Protein AF-A0A9E0PV18-F1 (afdb_monomer_lite)

Foldseek 3Di:
DDDDDDDDPDDDDDPDDDDAFKDKDWAFDDDPPDTHPDIDDIDIDGQADALDPDQPLPDQFFQQRNVPFGKDKAWAQPPPQRLTKMFIWHGDPDDTDPDGPDMDTRDDHNQSKRPDKGWPRCPPNNRGIWMFIHRPRVVPDDPDDDRDTRD

Radius of gyration: 21.72 Å; chains: 1; boun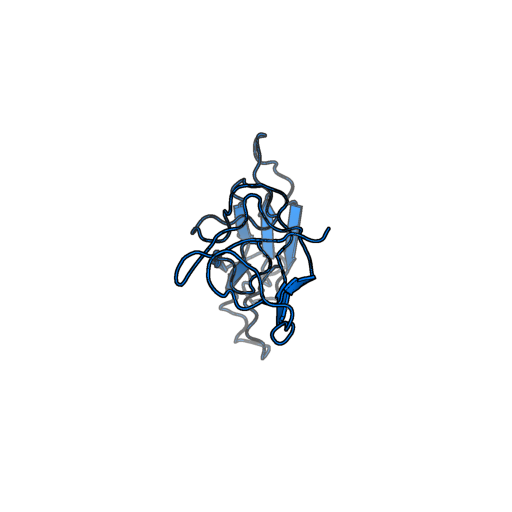ding box: 54×24×58 Å

pLDDT: mean 79.28, std 14.27, range [35.5, 95.31]

Structure (mmCIF, N/CA/C/O backbone):
data_AF-A0A9E0PV18-F1
#
_entry.id   AF-A0A9E0PV18-F1
#
loop_
_atom_site.group_PDB
_atom_site.id
_atom_site.type_symbol
_atom_site.label_atom_id
_atom_site.label_alt_id
_atom_site.label_comp_id
_atom_site.label_asym_id
_atom_site.label_entity_id
_atom_site.label_seq_id
_atom_site.pdbx_PDB_ins_code
_atom_site.Cartn_x
_atom_site.Cartn_y
_atom_site.Cartn_z
_atom_site.occupancy
_atom_site.B_iso_or_equiv
_atom_site.auth_seq_id
_atom_site.auth_comp_id
_atom_site.auth_asym_id
_atom_site.auth_atom_id
_atom_site.pdbx_PDB_model_num
ATOM 1 N N . MET A 1 1 ? -13.563 11.140 21.267 1.00 56.06 1 MET A N 1
ATOM 2 C CA . MET A 1 1 ? -14.886 10.522 21.509 1.00 56.06 1 MET A CA 1
ATOM 3 C C . MET A 1 1 ? -14.669 9.308 22.400 1.00 56.06 1 MET A C 1
ATOM 5 O O . MET A 1 1 ? -13.756 8.549 22.112 1.00 56.06 1 MET A O 1
ATOM 9 N N . ILE A 1 2 ? -15.413 9.160 23.500 1.00 62.62 2 ILE A N 1
ATOM 10 C CA . ILE A 1 2 ? -15.356 7.959 24.352 1.00 62.62 2 ILE A CA 1
ATOM 11 C C . ILE A 1 2 ? -16.508 7.058 23.912 1.00 62.62 2 ILE A C 1
ATOM 13 O O . ILE A 1 2 ? -17.658 7.486 23.966 1.00 62.62 2 ILE A O 1
ATOM 17 N N . ALA A 1 3 ? -16.196 5.849 23.453 1.00 71.50 3 ALA A N 1
ATOM 18 C CA . ALA A 1 3 ? -17.190 4.834 23.131 1.00 71.50 3 ALA A CA 1
ATOM 19 C C . ALA A 1 3 ? -17.182 3.766 24.230 1.00 71.50 3 ALA A C 1
ATOM 21 O O . ALA A 1 3 ? -16.120 3.274 24.609 1.00 71.50 3 ALA A O 1
ATOM 22 N N . THR A 1 4 ? -18.363 3.417 24.737 1.00 80.69 4 THR A N 1
ATOM 23 C CA . THR A 1 4 ? -18.547 2.294 25.662 1.00 80.69 4 THR A CA 1
ATOM 24 C C . THR A 1 4 ? -19.251 1.179 24.907 1.00 80.69 4 THR A C 1
ATOM 26 O O . THR A 1 4 ? -20.264 1.422 24.255 1.00 80.69 4 THR A O 1
ATOM 29 N N . LEU A 1 5 ? -18.711 -0.032 24.995 1.00 82.88 5 LEU A N 1
ATOM 30 C CA . LEU A 1 5 ? -19.263 -1.222 24.363 1.00 82.88 5 LEU A CA 1
ATOM 31 C C . LEU A 1 5 ? -19.414 -2.312 25.418 1.00 82.88 5 LEU A C 1
ATOM 33 O O . LEU A 1 5 ? -18.470 -2.597 26.154 1.00 82.88 5 LEU A O 1
ATOM 37 N N . ASP A 1 6 ? -20.586 -2.934 25.459 1.00 83.44 6 ASP A N 1
ATOM 38 C CA . ASP A 1 6 ? -20.807 -4.130 26.259 1.00 83.44 6 ASP A CA 1
ATOM 39 C C . ASP A 1 6 ? -20.470 -5.382 25.445 1.00 83.44 6 ASP A C 1
ATOM 41 O O . ASP A 1 6 ? -20.838 -5.514 24.275 1.00 83.44 6 ASP A O 1
ATOM 45 N N . ALA A 1 7 ? -19.760 -6.314 26.074 1.00 77.00 7 ALA A N 1
ATOM 46 C CA . ALA A 1 7 ? -19.480 -7.629 25.519 1.00 77.00 7 ALA A CA 1
ATOM 47 C C . ALA A 1 7 ? -20.276 -8.685 26.290 1.00 77.00 7 ALA A C 1
ATOM 49 O O . ALA A 1 7 ? -20.220 -8.728 27.520 1.00 77.00 7 ALA A O 1
ATOM 50 N N . ILE A 1 8 ? -20.998 -9.547 25.573 1.00 72.44 8 ILE A N 1
ATOM 51 C CA . ILE A 1 8 ? -21.604 -10.757 26.134 1.00 72.44 8 ILE A CA 1
ATOM 52 C C . ILE A 1 8 ? -20.835 -11.940 25.538 1.00 72.44 8 ILE A C 1
ATOM 54 O O . ILE A 1 8 ? -20.908 -12.183 24.338 1.00 72.44 8 ILE A O 1
ATOM 58 N N . GLY A 1 9 ? -20.073 -12.655 26.368 1.00 74.56 9 GLY A N 1
ATOM 59 C CA . GLY A 1 9 ? -19.193 -13.744 25.925 1.00 74.56 9 GLY A CA 1
ATOM 60 C C . GLY A 1 9 ? -17.745 -13.298 25.698 1.00 74.56 9 GLY A C 1
ATOM 61 O O . GLY A 1 9 ? -17.290 -12.325 26.292 1.00 74.56 9 GLY A O 1
ATOM 62 N N . ALA A 1 10 ? -17.002 -14.045 24.878 1.00 78.19 10 ALA A N 1
ATOM 63 C CA . ALA A 1 10 ? -15.562 -13.835 24.699 1.00 78.19 10 ALA A CA 1
ATOM 64 C C . ALA A 1 10 ? -15.213 -12.652 23.771 1.00 78.19 10 ALA A C 1
ATOM 66 O O . ALA A 1 10 ? -14.103 -12.129 23.846 1.00 78.19 10 ALA A O 1
ATOM 67 N N . ASN A 1 11 ? -16.141 -12.229 22.901 1.00 77.69 11 ASN A N 1
ATOM 68 C CA . ASN A 1 11 ? -15.865 -11.298 21.804 1.00 77.69 11 ASN A CA 1
ATOM 69 C C . ASN A 1 11 ? -17.022 -10.289 21.644 1.00 77.69 11 ASN A C 1
ATOM 71 O O . ASN A 1 11 ? -18.176 -10.620 21.908 1.00 77.69 11 ASN A O 1
ATOM 75 N N . THR A 1 12 ? -16.735 -9.082 21.149 1.00 82.88 12 THR A N 1
ATOM 76 C CA . THR A 1 12 ? -17.740 -8.077 20.743 1.00 82.88 12 THR A CA 1
ATOM 77 C C . THR A 1 12 ? -17.188 -7.197 19.614 1.00 82.88 12 THR A C 1
ATOM 79 O O . THR A 1 12 ? -15.975 -7.170 19.401 1.00 82.88 12 THR A O 1
ATOM 82 N N . ARG A 1 13 ? -18.055 -6.482 18.886 1.00 81.38 13 ARG A N 1
ATOM 83 C CA . ARG A 1 13 ? -17.673 -5.550 17.811 1.00 81.38 13 ARG A CA 1
ATOM 84 C C . ARG A 1 13 ? -18.309 -4.172 18.053 1.00 81.38 13 ARG A C 1
ATOM 86 O O . ARG A 1 13 ? -19.500 -4.121 18.359 1.00 81.38 13 ARG A O 1
ATOM 93 N N . PRO A 1 14 ? -17.563 -3.064 17.893 1.00 78.62 14 PRO A N 1
ATOM 94 C CA . PRO A 1 14 ? -18.132 -1.717 17.899 1.00 78.62 14 PRO A CA 1
ATOM 95 C C . PRO A 1 14 ? -19.240 -1.532 16.847 1.00 78.62 14 PRO A C 1
ATOM 97 O O . PRO A 1 14 ? -19.185 -2.118 15.768 1.00 78.62 14 PRO A O 1
ATOM 100 N N . ALA A 1 15 ? -20.236 -0.695 17.154 1.00 77.62 15 ALA A N 1
ATOM 101 C CA . ALA A 1 15 ? -21.364 -0.415 16.254 1.00 77.62 15 ALA A CA 1
ATOM 102 C C . ALA A 1 15 ? -20.972 0.387 14.997 1.00 77.62 15 ALA A C 1
ATOM 104 O O . ALA A 1 15 ? -21.706 0.393 14.012 1.00 77.62 15 ALA A O 1
ATOM 105 N N . SER A 1 16 ? -19.824 1.057 15.037 1.00 77.88 16 SER A N 1
ATOM 106 C CA . SER A 1 16 ? -19.209 1.764 13.918 1.00 77.88 16 SER A CA 1
ATOM 107 C C . SER A 1 16 ? -17.713 1.495 13.924 1.00 77.88 16 SER A C 1
ATOM 109 O O . SER A 1 16 ? -17.153 1.151 14.969 1.00 77.88 16 SER A O 1
ATOM 111 N N . ASP A 1 17 ? -17.059 1.707 12.788 1.00 76.19 17 ASP A N 1
ATOM 112 C CA . ASP A 1 17 ? -15.605 1.628 12.723 1.00 76.19 17 ASP A CA 1
ATOM 113 C C . ASP A 1 17 ? -14.962 2.628 13.689 1.00 76.19 17 ASP A C 1
ATOM 115 O O . ASP A 1 17 ? -15.538 3.660 14.062 1.00 76.19 17 ASP A O 1
ATOM 119 N N . LEU A 1 18 ? -13.773 2.268 14.156 1.00 77.94 18 LEU A N 1
ATOM 120 C CA . LEU A 1 18 ? -13.017 3.103 15.071 1.00 77.94 18 LEU A CA 1
ATOM 121 C C . LEU A 1 18 ? -12.390 4.276 14.313 1.00 77.94 18 LEU A C 1
ATOM 123 O O . LEU A 1 18 ? -12.037 4.128 13.142 1.00 77.94 18 LEU A O 1
ATOM 127 N N . PRO A 1 19 ? -12.227 5.438 14.967 1.00 77.50 19 PRO A N 1
ATOM 128 C CA . PRO A 1 19 ? -11.500 6.541 14.365 1.00 77.50 19 PRO A CA 1
ATOM 129 C C . PRO A 1 19 ? -10.051 6.129 14.106 1.00 77.50 19 PRO A C 1
ATOM 131 O O . PRO A 1 19 ? -9.454 5.387 14.888 1.00 77.50 19 PRO A O 1
ATOM 134 N N . THR A 1 20 ? -9.493 6.656 13.025 1.00 77.06 20 THR A N 1
ATOM 135 C CA . THR A 1 20 ? -8.100 6.453 12.640 1.00 77.06 20 THR A CA 1
ATOM 136 C C . THR A 1 20 ? -7.155 7.104 13.653 1.00 77.06 20 THR A C 1
ATOM 138 O O . THR A 1 20 ? -7.477 8.121 14.276 1.00 77.06 20 THR A O 1
ATOM 141 N N . GLY A 1 21 ? -5.984 6.501 13.844 1.00 77.81 21 GLY A N 1
ATOM 142 C CA . GLY A 1 21 ? -4.978 6.915 14.820 1.00 77.81 21 GLY A CA 1
ATOM 143 C C . GLY A 1 21 ? -4.923 6.039 16.074 1.00 77.81 21 GLY A C 1
ATOM 144 O O . GLY A 1 21 ? -5.418 4.914 16.117 1.00 77.81 21 GLY A O 1
ATOM 145 N N . THR A 1 22 ? -4.251 6.547 17.106 1.00 86.38 22 THR A N 1
ATOM 146 C CA . THR A 1 22 ? -4.045 5.815 18.358 1.00 86.38 22 THR A CA 1
ATOM 147 C C . THR A 1 22 ? -5.309 5.824 19.203 1.00 86.38 22 THR A C 1
ATOM 149 O O . THR A 1 22 ? -5.762 6.878 19.656 1.00 86.38 22 THR A O 1
ATOM 152 N N . VAL A 1 23 ? -5.833 4.636 19.485 1.00 88.56 23 VAL A N 1
ATOM 153 C CA . VAL A 1 23 ? -6.954 4.447 20.401 1.00 88.56 23 VAL A CA 1
ATOM 154 C C . VAL A 1 23 ? -6.492 3.720 21.659 1.00 88.56 23 VAL A C 1
ATOM 156 O O . VAL A 1 23 ? -5.606 2.862 21.638 1.00 88.56 23 VAL A O 1
ATOM 159 N N . PHE A 1 24 ? -7.112 4.080 22.779 1.00 90.94 24 PHE A N 1
ATOM 160 C CA . PHE A 1 24 ? -6.865 3.474 24.080 1.00 90.94 24 PHE A CA 1
ATOM 161 C C . PHE A 1 24 ? -8.144 2.820 24.577 1.00 90.94 24 PHE A C 1
ATOM 163 O O . PHE A 1 24 ? -9.224 3.403 24.465 1.00 90.94 24 PHE A O 1
ATOM 170 N N . TRP A 1 25 ? -8.028 1.634 25.164 1.00 90.38 25 TRP A N 1
ATOM 171 C CA . TRP A 1 25 ? -9.170 0.920 25.720 1.00 90.38 25 TRP A CA 1
ATOM 172 C C . TRP A 1 25 ? -8.829 0.274 27.060 1.00 90.38 25 TRP A C 1
ATOM 174 O O . TRP A 1 25 ? -7.681 -0.052 27.354 1.00 90.38 25 TRP A O 1
ATOM 184 N N . ARG A 1 26 ? -9.856 0.113 27.891 1.00 92.00 26 ARG A N 1
ATOM 185 C CA . ARG A 1 26 ? -9.812 -0.611 29.164 1.00 92.00 26 ARG A CA 1
ATOM 186 C C . ARG A 1 26 ? -11.157 -1.295 29.374 1.00 92.00 26 ARG A C 1
ATOM 188 O O . ARG A 1 26 ? -12.176 -0.799 28.897 1.00 92.00 26 ARG A O 1
ATOM 195 N N . ALA A 1 27 ? -11.163 -2.399 30.101 1.00 90.69 27 ALA A N 1
ATOM 196 C CA . ALA A 1 27 ? -12.361 -3.153 30.433 1.00 90.69 27 ALA A CA 1
ATOM 197 C C . ALA A 1 27 ? -12.811 -2.869 31.871 1.00 90.69 27 ALA A C 1
ATOM 199 O O . ALA A 1 27 ? -11.993 -2.618 32.755 1.00 90.69 27 ALA A O 1
ATOM 200 N N . PHE A 1 28 ? -14.116 -2.967 32.108 1.00 91.25 28 PHE A N 1
ATOM 201 C CA . PHE A 1 28 ? -14.703 -3.027 33.443 1.00 91.25 28 PHE A CA 1
ATOM 202 C C . PHE A 1 28 ? -15.355 -4.396 33.611 1.00 91.25 28 PHE A C 1
ATOM 204 O O . PHE A 1 28 ? -16.083 -4.846 32.725 1.00 91.25 28 PHE A O 1
ATOM 211 N N . GLY A 1 29 ? -15.099 -5.066 34.737 1.00 89.00 29 GLY A N 1
ATOM 212 C CA . GLY A 1 29 ? -15.814 -6.303 35.061 1.00 89.00 29 GLY A CA 1
ATOM 213 C C . GLY A 1 29 ? -17.316 -6.039 35.186 1.00 89.00 29 GLY A C 1
ATOM 214 O O . GLY A 1 29 ? -17.715 -4.937 35.548 1.00 89.00 29 GLY A O 1
ATOM 215 N N . ARG A 1 30 ? -18.163 -7.030 34.911 1.00 86.31 30 ARG A N 1
ATOM 216 C CA . ARG A 1 30 ? -19.616 -6.951 35.136 1.00 86.31 30 ARG A CA 1
ATOM 217 C C . ARG A 1 30 ? -20.033 -8.001 36.161 1.00 86.31 30 ARG A C 1
ATOM 219 O O . ARG A 1 30 ? -19.549 -9.128 36.122 1.00 86.31 30 ARG A O 1
ATOM 226 N N . ALA A 1 31 ? -20.942 -7.630 37.058 1.00 82.75 31 ALA A N 1
ATOM 227 C CA . ALA A 1 31 ? -21.598 -8.548 37.986 1.00 82.75 31 ALA A CA 1
ATOM 228 C C . ALA A 1 31 ? -23.112 -8.426 37.781 1.00 82.75 31 ALA A C 1
ATOM 230 O O . ALA A 1 31 ? -23.726 -7.422 38.150 1.00 82.75 31 ALA A O 1
ATOM 231 N N . GLY A 1 32 ? -23.711 -9.418 37.119 1.00 82.62 32 GLY A N 1
ATOM 232 C CA . GLY A 1 32 ? -25.081 -9.298 36.617 1.00 82.62 32 GLY A CA 1
ATOM 233 C C . GLY A 1 32 ? -25.217 -8.147 35.608 1.00 82.62 32 GLY A C 1
ATOM 234 O O . GLY A 1 32 ? -24.385 -7.992 34.715 1.00 82.62 32 GLY A O 1
ATOM 235 N N . GLY A 1 33 ? -26.265 -7.330 35.751 1.00 80.69 33 GLY A N 1
ATOM 236 C CA . GLY A 1 33 ? -26.544 -6.195 34.858 1.00 80.69 33 GLY A CA 1
ATOM 237 C C . GLY A 1 33 ? -25.679 -4.948 35.087 1.00 80.69 33 GLY A C 1
ATOM 238 O O . GLY A 1 33 ? -25.696 -4.042 34.252 1.00 80.69 33 GLY A O 1
ATOM 239 N N . SER A 1 34 ? -24.905 -4.896 36.173 1.00 84.94 34 SER A N 1
ATOM 240 C CA . SER A 1 34 ? -24.151 -3.703 36.576 1.00 84.94 34 SER A CA 1
ATOM 241 C C . SER A 1 34 ? -22.685 -3.775 36.145 1.00 84.94 34 SER A C 1
ATOM 243 O O . SER A 1 34 ? -22.007 -4.783 36.368 1.00 84.94 34 SER A O 1
ATOM 245 N N . ALA A 1 35 ? -22.182 -2.684 35.560 1.00 85.31 35 ALA A N 1
ATOM 246 C CA . ALA A 1 35 ? -20.755 -2.495 35.318 1.00 85.31 35 ALA A CA 1
ATOM 247 C C . ALA A 1 35 ? -20.026 -2.216 36.642 1.00 85.31 35 ALA A C 1
ATOM 249 O O . ALA A 1 35 ? -20.478 -1.420 37.465 1.00 85.31 35 ALA A O 1
ATOM 250 N N . GLY A 1 36 ? -18.904 -2.892 36.849 1.00 87.94 36 GLY A N 1
ATOM 251 C CA . GLY A 1 36 ? -17.996 -2.669 37.964 1.00 87.94 36 GLY A CA 1
ATOM 252 C C . GLY A 1 36 ? -17.270 -1.334 37.832 1.00 87.94 36 GLY A C 1
ATOM 253 O O . GLY A 1 36 ? -17.152 -0.771 36.748 1.00 87.94 36 GLY A O 1
ATOM 254 N N . THR A 1 37 ? -16.769 -0.819 38.952 1.00 90.19 37 THR A N 1
ATOM 255 C CA . THR A 1 37 ? -16.112 0.498 39.015 1.00 90.19 37 THR A CA 1
ATOM 256 C C . THR A 1 37 ? -14.597 0.431 38.833 1.00 90.19 37 THR A C 1
ATOM 258 O O . THR A 1 37 ? -13.961 1.451 38.573 1.00 90.19 37 THR A O 1
ATOM 261 N N . VAL A 1 38 ? -14.009 -0.762 38.953 1.00 92.31 38 VAL A N 1
ATOM 262 C CA . VAL A 1 38 ? -12.569 -0.982 38.797 1.00 92.31 38 VAL A CA 1
ATOM 263 C C . VAL A 1 38 ? -12.268 -1.313 37.340 1.00 92.31 38 VAL A C 1
ATOM 265 O O . VAL A 1 38 ? -12.780 -2.296 36.801 1.00 92.31 38 VAL A O 1
ATOM 268 N N . ALA A 1 39 ? -11.442 -0.480 36.711 1.00 92.19 39 ALA A N 1
ATOM 269 C CA . ALA A 1 39 ? -10.969 -0.712 35.356 1.00 92.19 39 ALA A CA 1
ATOM 270 C C . ALA A 1 39 ? -9.762 -1.660 35.338 1.00 92.19 39 ALA A C 1
ATOM 272 O O . ALA A 1 39 ? -8.958 -1.682 36.270 1.00 92.19 39 ALA A O 1
ATOM 273 N N . SER A 1 40 ? -9.602 -2.389 34.238 1.00 93.44 40 SER A N 1
ATOM 274 C CA . SER A 1 40 ? -8.354 -3.059 33.886 1.00 93.44 40 SER A CA 1
ATOM 275 C C . SER A 1 40 ? -7.222 -2.057 33.614 1.00 93.44 40 SER A C 1
ATOM 277 O O . SER A 1 40 ? -7.421 -0.838 33.617 1.00 93.44 40 SER A O 1
ATOM 279 N N . ALA A 1 41 ? -6.039 -2.580 33.276 1.00 95.31 41 ALA A N 1
ATOM 280 C CA . ALA A 1 41 ? -5.015 -1.789 32.602 1.00 95.31 41 ALA A CA 1
ATOM 281 C C . ALA A 1 41 ? -5.571 -1.144 31.318 1.00 95.31 41 ALA A C 1
ATOM 283 O O . ALA A 1 41 ? -6.513 -1.658 30.708 1.00 95.31 41 ALA A O 1
ATOM 284 N N . THR A 1 42 ? -4.979 -0.017 30.928 1.00 94.06 42 THR A N 1
ATOM 285 C CA . THR A 1 42 ? -5.240 0.614 29.634 1.00 94.06 42 THR A CA 1
ATOM 286 C C . THR A 1 42 ? -4.301 0.012 28.599 1.00 94.06 42 THR A C 1
ATOM 288 O O . THR A 1 42 ? -3.086 0.016 28.794 1.00 94.06 42 THR A O 1
ATOM 291 N N . TRP A 1 43 ? -4.857 -0.455 27.489 1.00 92.81 43 TRP A N 1
ATOM 292 C CA . TRP A 1 43 ? -4.105 -0.919 26.329 1.00 92.81 43 TRP A CA 1
ATOM 293 C C . TRP A 1 43 ? -4.249 0.057 25.169 1.00 92.81 43 TRP A C 1
ATOM 295 O O . TRP A 1 43 ? -5.248 0.769 25.055 1.00 92.81 43 TRP A O 1
ATOM 305 N N . GLN A 1 44 ? -3.238 0.072 24.309 1.00 91.75 44 GLN A N 1
ATOM 306 C CA . GLN A 1 44 ? -3.161 0.905 23.117 1.00 91.75 44 GLN A CA 1
ATOM 307 C C . GLN A 1 44 ? -3.193 0.021 21.872 1.00 91.75 44 GLN A C 1
ATOM 309 O O . GLN A 1 44 ? -2.548 -1.026 21.851 1.00 91.75 44 GLN A O 1
ATOM 314 N N . PHE A 1 45 ? -3.870 0.478 20.821 1.00 86.56 45 PHE A N 1
ATOM 315 C CA . PHE A 1 45 ? -3.588 0.027 19.460 1.00 86.56 45 PHE A CA 1
ATOM 316 C C . PHE A 1 45 ? -3.775 1.166 18.461 1.00 86.56 45 PHE A C 1
ATOM 318 O O . PHE A 1 45 ? -4.422 2.175 18.754 1.00 86.56 45 PHE A O 1
ATOM 325 N N . THR A 1 46 ? -3.170 1.007 17.291 1.00 79.19 46 THR A N 1
ATOM 326 C CA . THR A 1 46 ? -3.270 1.966 16.194 1.00 79.19 46 THR A CA 1
ATOM 327 C C . THR A 1 46 ? -4.314 1.473 15.206 1.00 79.19 46 THR A C 1
ATOM 329 O O . THR A 1 46 ? -4.271 0.321 14.784 1.00 79.19 46 THR A O 1
ATOM 332 N N . VAL A 1 47 ? -5.258 2.343 14.857 1.00 76.88 47 VAL A N 1
ATOM 333 C CA . VAL A 1 47 ? -6.194 2.133 13.753 1.00 76.88 47 VAL A CA 1
ATOM 334 C C . VAL A 1 47 ? -5.613 2.835 12.532 1.00 76.88 47 VAL A C 1
ATOM 336 O O . VAL A 1 47 ? -5.473 4.060 12.533 1.00 76.88 47 VAL A O 1
ATOM 339 N N . GLY A 1 48 ? -5.249 2.057 11.517 1.00 68.75 48 GLY A N 1
ATOM 340 C CA . GLY A 1 48 ? -4.711 2.555 10.254 1.00 68.75 48 GLY A CA 1
ATOM 341 C C . GLY A 1 48 ? -5.631 3.562 9.565 1.00 68.75 48 GLY A C 1
ATOM 342 O O . GLY A 1 48 ? -6.854 3.434 9.647 1.00 68.75 48 GLY A O 1
ATOM 343 N N . ALA A 1 49 ? -5.058 4.585 8.925 1.00 66.62 49 ALA A N 1
ATOM 344 C CA . ALA A 1 49 ? -5.830 5.576 8.187 1.00 66.62 49 ALA A CA 1
ATOM 345 C C . ALA A 1 49 ? -6.391 4.949 6.907 1.00 66.62 49 ALA A C 1
ATOM 347 O O . ALA A 1 49 ? -5.626 4.482 6.083 1.00 66.62 49 ALA A O 1
ATOM 348 N N . ARG A 1 50 ? -7.716 4.944 6.730 1.00 65.62 50 ARG A N 1
ATOM 349 C CA . ARG A 1 50 ? -8.363 4.457 5.503 1.00 65.62 50 ARG A CA 1
ATOM 350 C C . ARG A 1 50 ? -9.090 5.604 4.835 1.00 65.62 50 ARG A C 1
ATOM 352 O O . ARG A 1 50 ? -9.813 6.335 5.517 1.00 65.62 50 ARG A O 1
ATOM 359 N N . SER A 1 51 ? -8.907 5.771 3.530 1.00 63.22 51 SER A N 1
ATOM 360 C CA . SER A 1 51 ? -9.660 6.767 2.765 1.00 63.22 51 SER A CA 1
ATOM 361 C C . SER A 1 51 ? -10.970 6.198 2.190 1.00 63.22 51 SER A C 1
ATOM 363 O O . SER A 1 51 ? -11.817 6.966 1.728 1.00 63.22 51 SER A O 1
ATOM 365 N N . ALA A 1 52 ? -11.212 4.889 2.367 1.00 60.88 52 ALA A N 1
ATOM 366 C CA . ALA A 1 52 ? -12.447 4.196 2.015 1.00 60.88 52 ALA A CA 1
ATOM 367 C C . ALA A 1 52 ? -12.994 3.240 3.103 1.00 60.88 52 ALA A C 1
ATOM 369 O O . ALA A 1 52 ? -12.250 2.739 3.947 1.00 60.88 52 ALA A O 1
ATOM 370 N N . PRO A 1 53 ? -14.316 2.959 3.084 1.00 55.84 53 PRO A N 1
ATOM 371 C CA . PRO A 1 53 ? -14.989 2.097 4.063 1.00 55.84 53 PRO A CA 1
ATOM 372 C C . PRO A 1 53 ? -14.857 0.587 3.794 1.00 55.84 53 PRO A C 1
ATOM 374 O O . PRO A 1 53 ? -15.334 -0.213 4.598 1.00 55.84 53 PRO A O 1
ATOM 377 N N . VAL A 1 54 ? -14.256 0.176 2.671 1.00 58.03 54 VAL A N 1
ATOM 378 C CA . VAL A 1 54 ? -14.012 -1.240 2.353 1.00 58.03 54 VAL A CA 1
ATOM 379 C C . VAL A 1 54 ? -12.530 -1.534 2.500 1.00 58.03 54 VAL A C 1
ATOM 381 O O . VAL A 1 54 ? -11.694 -0.817 1.965 1.00 58.03 54 VAL A O 1
ATOM 384 N N . ASP A 1 55 ? -12.231 -2.604 3.229 1.00 58.12 55 ASP A N 1
ATOM 385 C CA . ASP A 1 55 ? -10.875 -3.065 3.481 1.00 58.12 55 ASP A CA 1
ATOM 386 C C . ASP A 1 55 ? -10.355 -3.882 2.293 1.00 58.12 55 ASP A C 1
ATOM 388 O O . ASP A 1 55 ? -10.607 -5.083 2.173 1.00 58.12 55 ASP A O 1
ATOM 392 N N . THR A 1 56 ? -9.682 -3.212 1.369 1.00 58.53 56 THR A N 1
ATOM 393 C CA . THR A 1 56 ? -8.984 -3.821 0.225 1.00 58.53 56 THR A CA 1
ATOM 394 C C . THR A 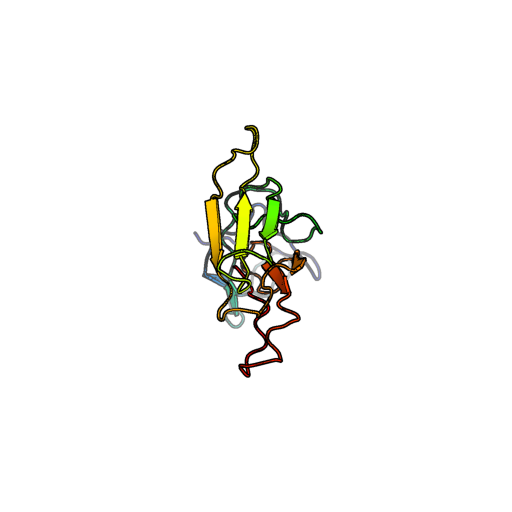1 56 ? -7.633 -4.419 0.637 1.00 58.53 56 THR A C 1
ATOM 396 O O . THR A 1 56 ? -7.109 -5.282 -0.069 1.00 58.53 56 THR A O 1
ATOM 399 N N . SER A 1 57 ? -7.125 -4.051 1.821 1.00 58.41 57 SER A N 1
ATOM 400 C CA . SER A 1 57 ? -5.782 -4.371 2.323 1.00 58.41 57 SER A CA 1
ATOM 401 C C . SER A 1 57 ? -5.555 -5.865 2.636 1.00 58.41 57 SER A C 1
ATOM 403 O O . SER A 1 57 ? -4.420 -6.344 2.665 1.00 58.41 57 SER A O 1
ATOM 405 N N . TRP A 1 58 ? -6.641 -6.638 2.778 1.00 53.47 58 TRP A N 1
ATOM 406 C CA . TRP A 1 58 ? -6.620 -8.093 3.016 1.00 53.47 58 TRP A CA 1
ATOM 407 C C . TRP A 1 58 ? -6.731 -8.932 1.735 1.00 53.47 58 TRP A C 1
ATOM 409 O O . TRP A 1 58 ? -6.739 -10.165 1.796 1.00 53.47 58 TRP A O 1
ATOM 419 N N . GLY A 1 59 ? -6.868 -8.288 0.574 1.00 56.12 59 GLY A N 1
ATOM 420 C CA . GLY A 1 59 ? -6.975 -8.942 -0.725 1.00 56.12 59 GLY A CA 1
ATOM 421 C C . GLY A 1 59 ? -5.653 -8.960 -1.492 1.00 56.12 59 GLY A C 1
ATOM 422 O O . GLY A 1 59 ? -4.740 -8.190 -1.230 1.00 56.12 59 GLY A O 1
ATOM 423 N N . THR A 1 60 ? -5.564 -9.798 -2.526 1.00 59.44 60 THR A N 1
ATOM 424 C CA . THR A 1 60 ? -4.454 -9.787 -3.504 1.00 59.44 60 THR A CA 1
ATOM 425 C C . THR A 1 60 ? -4.451 -8.550 -4.411 1.00 59.44 60 THR A C 1
ATOM 427 O O . THR A 1 60 ? -3.676 -8.481 -5.365 1.00 59.44 60 THR A O 1
ATOM 430 N N . THR A 1 61 ? -5.380 -7.625 -4.188 1.00 75.44 61 THR A N 1
ATOM 431 C CA . THR A 1 61 ? -5.646 -6.481 -5.046 1.00 75.44 61 THR A CA 1
ATOM 432 C C . THR A 1 61 ? -4.946 -5.271 -4.432 1.00 75.44 61 THR A C 1
ATOM 434 O O . THR A 1 61 ? -5.364 -4.849 -3.358 1.00 75.44 61 THR A O 1
ATOM 437 N N . PRO A 1 62 ? -3.880 -4.736 -5.053 1.00 80.31 62 PRO A N 1
ATOM 438 C CA . PRO A 1 62 ? -3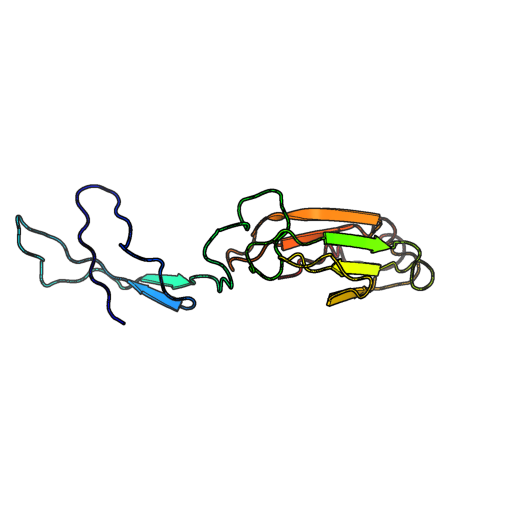.160 -3.595 -4.501 1.00 80.31 62 PRO A CA 1
ATOM 439 C C . PRO A 1 62 ? -4.096 -2.387 -4.414 1.00 80.31 62 PRO A C 1
ATOM 441 O O . PRO A 1 62 ? -4.673 -2.016 -5.425 1.00 80.31 62 PRO A O 1
ATOM 444 N N . ASP A 1 63 ? -4.240 -1.791 -3.239 1.00 83.31 63 ASP A N 1
ATOM 445 C CA . ASP A 1 63 ? -4.856 -0.480 -3.003 1.00 83.31 63 ASP A CA 1
ATOM 446 C C . ASP A 1 63 ? -3.894 0.261 -2.071 1.00 83.31 63 ASP A C 1
ATOM 448 O O . ASP A 1 63 ? -3.878 0.053 -0.856 1.00 83.31 63 ASP A O 1
ATOM 452 N N . VAL A 1 64 ? -2.970 0.999 -2.679 1.00 82.75 64 VAL A N 1
ATOM 453 C CA . VAL A 1 64 ? -1.818 1.600 -2.000 1.00 82.75 64 VAL A CA 1
ATOM 454 C C . VAL A 1 64 ? -2.144 2.990 -1.454 1.00 82.75 64 VAL A C 1
ATOM 456 O O . VAL A 1 64 ? -1.360 3.542 -0.692 1.00 82.75 64 VAL A O 1
ATOM 459 N N . ASN A 1 65 ? -3.282 3.579 -1.833 1.00 81.44 65 ASN A N 1
ATOM 460 C CA . ASN A 1 65 ? -3.764 4.857 -1.295 1.00 81.44 65 ASN A CA 1
ATOM 461 C C . ASN A 1 65 ? -5.024 4.711 -0.411 1.00 81.44 65 ASN A C 1
ATOM 463 O O . ASN A 1 65 ? -5.539 5.709 0.114 1.00 81.44 65 ASN A O 1
ATOM 467 N N . GLY A 1 66 ? -5.506 3.481 -0.229 1.00 79.38 66 GLY A N 1
ATOM 468 C CA . GLY A 1 66 ? -6.606 3.113 0.651 1.00 79.38 66 GLY A CA 1
ATOM 469 C C . GLY A 1 66 ? -7.942 3.712 0.224 1.00 79.38 66 GLY A C 1
ATOM 470 O O . GLY A 1 66 ? -8.774 3.967 1.103 1.00 79.38 66 GLY A O 1
ATOM 471 N N . ASP A 1 67 ? -8.120 4.020 -1.067 1.00 79.31 67 ASP A N 1
ATOM 472 C CA . ASP A 1 67 ? -9.299 4.712 -1.609 1.00 79.31 67 ASP A CA 1
ATOM 473 C C . ASP A 1 67 ? -10.439 3.771 -2.023 1.00 79.31 67 ASP A C 1
ATOM 475 O O . ASP A 1 67 ? -11.514 4.217 -2.453 1.00 79.31 67 ASP A O 1
ATOM 479 N N . GLY A 1 68 ? -10.247 2.470 -1.798 1.00 80.44 68 GLY A N 1
ATOM 480 C CA . GLY A 1 68 ? -11.228 1.426 -2.046 1.00 80.44 68 GLY A CA 1
ATOM 481 C C . GLY A 1 68 ? -11.263 0.965 -3.500 1.00 80.44 68 GLY A C 1
ATOM 482 O O . GLY A 1 68 ? -12.099 0.120 -3.839 1.00 80.44 68 GLY A O 1
ATOM 483 N N . TYR A 1 69 ? -10.385 1.491 -4.357 1.00 83.25 69 TYR A N 1
ATOM 484 C CA . TYR A 1 69 ? -10.176 1.023 -5.718 1.00 83.25 69 TYR A CA 1
ATOM 485 C C . TYR A 1 69 ? -8.823 0.325 -5.852 1.00 83.25 69 TYR A C 1
ATOM 487 O O . TYR A 1 69 ? -7.852 0.616 -5.171 1.00 83.25 69 TYR A O 1
ATOM 495 N N . ALA A 1 70 ? -8.769 -0.638 -6.768 1.00 86.56 70 ALA A N 1
ATOM 496 C CA . ALA A 1 70 ? -7.529 -1.319 -7.096 1.00 86.56 70 ALA A CA 1
ATOM 497 C C . ALA A 1 70 ? -6.575 -0.388 -7.859 1.00 86.56 70 ALA A C 1
ATOM 499 O O . ALA A 1 70 ? -6.927 0.109 -8.933 1.00 86.56 70 ALA A O 1
ATOM 500 N N . ASP A 1 71 ? -5.355 -0.255 -7.362 1.00 87.50 71 ASP A N 1
ATOM 501 C CA . ASP A 1 71 ? -4.232 0.418 -7.993 1.00 87.50 71 ASP A CA 1
ATOM 502 C C . ASP A 1 71 ? -3.414 -0.528 -8.880 1.00 87.50 71 ASP A C 1
ATOM 504 O O . ASP A 1 71 ? -3.438 -1.758 -8.761 1.00 87.50 71 ASP A O 1
ATOM 508 N N . VAL A 1 72 ? -2.645 0.065 -9.795 1.00 90.25 72 VAL A N 1
ATOM 509 C CA . VAL A 1 72 ? -1.798 -0.660 -10.744 1.00 90.25 72 VAL A CA 1
ATOM 510 C C . VAL A 1 72 ? -0.342 -0.262 -10.560 1.00 90.25 72 VAL A C 1
ATOM 512 O O . VAL A 1 72 ? 0.013 0.911 -10.657 1.00 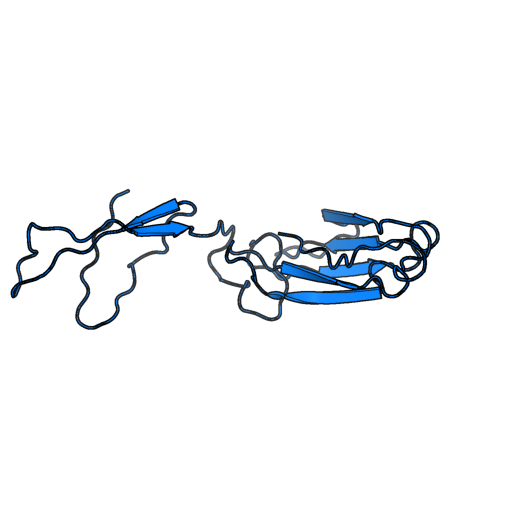90.25 72 VAL A O 1
ATOM 515 N N . ILE A 1 73 ? 0.526 -1.259 -10.381 1.00 90.19 73 ILE A N 1
ATOM 516 C CA . ILE A 1 73 ? 1.973 -1.065 -10.315 1.00 90.19 73 ILE A CA 1
ATOM 517 C C . ILE A 1 73 ? 2.635 -1.707 -11.533 1.00 90.19 73 ILE A C 1
ATOM 519 O O . ILE A 1 73 ? 2.402 -2.875 -11.843 1.00 90.19 73 ILE A O 1
ATOM 523 N N . VAL A 1 74 ? 3.474 -0.939 -12.229 1.00 93.19 74 VAL A N 1
ATOM 524 C CA . VAL A 1 74 ? 4.173 -1.368 -13.447 1.00 93.19 74 VAL A CA 1
ATOM 525 C C . VAL A 1 74 ? 5.676 -1.216 -13.263 1.00 93.19 74 VAL A C 1
ATOM 527 O O . VAL A 1 74 ? 6.174 -0.132 -12.964 1.00 93.19 74 VAL A O 1
ATOM 530 N N . GLY A 1 75 ? 6.407 -2.308 -13.471 1.00 93.19 75 GLY A N 1
ATOM 531 C CA . GLY A 1 75 ? 7.865 -2.319 -13.478 1.00 93.19 75 GLY A CA 1
ATOM 532 C C . GLY A 1 75 ? 8.457 -1.959 -14.844 1.00 93.19 75 GLY A C 1
ATOM 533 O O . GLY A 1 75 ? 7.942 -2.353 -15.888 1.00 93.19 75 GLY A O 1
ATOM 534 N N . ALA A 1 76 ? 9.566 -1.224 -14.836 1.00 95.31 76 ALA A N 1
ATOM 535 C CA . ALA A 1 76 ? 10.330 -0.804 -16.005 1.00 95.31 76 ALA A CA 1
ATOM 536 C C . ALA A 1 76 ? 11.833 -1.083 -15.778 1.00 95.31 76 ALA A C 1
ATOM 538 O O . ALA A 1 76 ? 12.619 -0.151 -15.589 1.00 95.31 76 ALA A O 1
ATOM 539 N N . PRO A 1 77 ? 12.267 -2.359 -15.799 1.00 93.75 77 PRO A N 1
ATOM 540 C CA . PRO A 1 77 ? 13.611 -2.765 -15.366 1.00 93.75 77 PRO A CA 1
ATOM 541 C C . PRO A 1 77 ? 14.760 -2.212 -16.220 1.00 93.75 77 PRO A C 1
ATOM 543 O O . PRO A 1 77 ? 15.880 -2.093 -15.738 1.00 93.75 77 PRO A O 1
ATOM 546 N N . ASN A 1 78 ? 14.489 -1.817 -17.466 1.00 94.44 78 ASN A N 1
ATOM 547 C CA . ASN A 1 78 ? 15.497 -1.252 -18.370 1.00 94.44 78 ASN A CA 1
ATOM 548 C C . ASN A 1 78 ? 15.591 0.286 -18.303 1.00 94.44 78 ASN A C 1
ATOM 550 O O . ASN A 1 78 ? 16.404 0.883 -19.011 1.00 94.44 78 ASN A O 1
ATOM 554 N N . ALA A 1 79 ? 14.764 0.948 -17.486 1.00 93.38 79 ALA A N 1
ATOM 555 C CA . ALA A 1 79 ? 14.811 2.399 -17.315 1.00 93.38 79 ALA A CA 1
ATOM 556 C C . ALA A 1 79 ? 16.133 2.854 -16.670 1.00 93.38 79 ALA A C 1
ATOM 558 O O . ALA A 1 79 ? 16.825 2.070 -16.017 1.00 93.38 79 ALA A O 1
ATOM 559 N N . ASN A 1 80 ? 16.480 4.134 -16.843 1.00 91.12 80 ASN A N 1
ATOM 560 C CA . ASN A 1 80 ? 17.643 4.770 -16.206 1.00 91.12 80 ASN A CA 1
ATOM 561 C C . ASN A 1 80 ? 18.959 3.989 -16.401 1.00 91.12 80 ASN A C 1
ATOM 563 O O . ASN A 1 80 ? 19.669 3.687 -15.445 1.00 91.12 80 ASN A O 1
ATOM 567 N N . GLY A 1 81 ? 19.258 3.590 -17.641 1.00 88.94 81 GLY A N 1
ATOM 568 C CA . GLY A 1 81 ? 20.468 2.817 -17.945 1.00 88.94 81 GLY A CA 1
ATOM 569 C C . GLY A 1 81 ? 20.461 1.389 -17.387 1.00 88.94 81 GLY A C 1
ATOM 570 O O . GLY A 1 81 ? 21.520 0.790 -17.250 1.00 88.94 81 GLY A O 1
ATOM 571 N N . GLY A 1 82 ? 19.293 0.838 -17.048 1.00 89.06 82 GLY A N 1
ATOM 572 C CA . GLY A 1 82 ? 19.164 -0.484 -16.432 1.00 89.06 82 GLY A CA 1
ATOM 573 C C . GLY A 1 82 ? 19.201 -0.464 -14.905 1.00 89.06 82 GLY A C 1
ATOM 574 O O . GLY A 1 82 ? 19.212 -1.529 -14.292 1.00 89.06 82 GLY A O 1
ATOM 575 N N . ALA A 1 83 ? 19.217 0.713 -14.266 1.00 90.31 83 ALA A N 1
ATOM 576 C CA . ALA A 1 83 ? 18.904 0.783 -12.838 1.00 90.31 83 ALA A CA 1
ATOM 577 C C . ALA A 1 83 ? 17.477 0.295 -12.563 1.00 90.31 83 ALA A C 1
ATOM 579 O O . ALA A 1 83 ? 17.215 -0.353 -11.554 1.00 90.31 83 ALA A O 1
ATOM 580 N N . GLY A 1 84 ? 16.580 0.529 -13.519 1.00 93.56 84 GLY A N 1
ATOM 581 C CA . GLY A 1 84 ? 15.183 0.160 -13.428 1.00 93.56 84 GLY A CA 1
ATOM 582 C C . GLY A 1 84 ? 14.344 1.214 -12.711 1.00 93.56 84 GLY A C 1
ATOM 583 O O . GLY A 1 84 ? 14.857 2.185 -12.148 1.00 93.56 84 GLY A O 1
ATOM 584 N N . ARG A 1 85 ? 13.027 1.047 -12.795 1.00 93.06 85 ARG A N 1
ATOM 585 C CA . ARG A 1 85 ? 12.012 1.937 -12.225 1.00 93.06 85 ARG A CA 1
ATOM 586 C C . ARG A 1 85 ? 10.738 1.144 -11.957 1.00 93.06 85 ARG A C 1
ATOM 588 O O . ARG A 1 85 ? 10.480 0.151 -12.634 1.00 93.06 85 ARG A O 1
ATOM 595 N N . MET A 1 86 ? 9.910 1.609 -11.032 1.00 92.38 86 MET A N 1
ATOM 596 C CA . MET A 1 86 ? 8.495 1.253 -10.996 1.00 92.38 86 MET A CA 1
ATOM 597 C C . MET A 1 86 ? 7.600 2.488 -11.043 1.00 92.38 86 MET A C 1
ATOM 599 O O . MET A 1 86 ? 8.009 3.578 -10.638 1.00 92.38 86 MET A O 1
ATOM 603 N N . HIS A 1 87 ? 6.376 2.290 -11.512 1.00 92.88 87 HIS A N 1
ATOM 604 C CA . HIS A 1 87 ? 5.328 3.291 -11.615 1.00 92.88 87 HIS A CA 1
ATOM 605 C C . HIS A 1 87 ? 4.082 2.814 -10.878 1.00 92.88 87 HIS A C 1
ATOM 607 O O . HIS A 1 87 ? 3.692 1.661 -11.042 1.00 92.88 87 HIS A O 1
ATOM 613 N N . VAL A 1 88 ? 3.444 3.708 -10.129 1.00 91.00 88 VAL A N 1
ATOM 614 C CA . VAL A 1 88 ? 2.140 3.480 -9.499 1.00 91.00 88 VAL A CA 1
ATOM 615 C C . VAL A 1 88 ? 1.103 4.332 -10.218 1.00 91.00 88 VAL A C 1
ATOM 617 O O . VAL A 1 88 ? 1.289 5.540 -10.382 1.00 91.00 88 VAL A O 1
ATOM 620 N N . TYR A 1 89 ? 0.012 3.705 -10.631 1.00 92.50 89 TYR A N 1
ATOM 621 C CA . TYR A 1 89 ? -1.157 4.341 -11.220 1.00 92.50 89 TYR A CA 1
ATOM 622 C C . TYR A 1 89 ? -2.345 4.089 -10.304 1.00 92.50 89 TYR A C 1
ATOM 624 O O . TYR A 1 89 ? -2.685 2.934 -10.053 1.00 92.50 89 TYR A O 1
ATOM 632 N N . LEU A 1 90 ? -2.954 5.171 -9.824 1.00 89.19 90 LEU A N 1
ATOM 633 C CA . LEU A 1 90 ? -4.080 5.067 -8.908 1.00 89.19 90 LEU A CA 1
ATOM 634 C C . LEU A 1 90 ? -5.348 4.675 -9.656 1.00 89.19 90 LEU A C 1
ATOM 636 O O . LEU A 1 90 ? -5.663 5.266 -10.697 1.00 89.19 90 LEU A O 1
ATOM 640 N N . GLY A 1 91 ? -6.047 3.685 -9.116 1.00 88.88 91 GLY A N 1
ATOM 641 C CA . GLY A 1 91 ? -7.375 3.284 -9.532 1.00 88.88 91 GLY A CA 1
ATOM 642 C C . GLY A 1 91 ? -8.417 4.355 -9.232 1.00 88.88 91 GLY A C 1
ATOM 643 O O . GLY A 1 91 ? -8.138 5.426 -8.699 1.00 88.88 91 GLY A O 1
ATOM 644 N N . GLY A 1 92 ? -9.655 4.093 -9.637 1.00 88.38 92 GLY A N 1
ATOM 645 C CA . GLY A 1 92 ? -10.762 4.971 -9.291 1.00 88.38 92 GLY A CA 1
ATOM 646 C C . GLY A 1 92 ? -11.993 4.777 -10.158 1.00 88.38 92 GLY A C 1
ATOM 647 O O . GLY A 1 92 ? -12.014 4.009 -11.119 1.00 88.38 92 GLY A O 1
ATOM 648 N N . ALA A 1 93 ? -13.025 5.569 -9.864 1.00 87.19 93 ALA A N 1
ATOM 649 C CA . ALA A 1 93 ? -14.243 5.647 -10.676 1.00 87.19 93 ALA A CA 1
ATOM 650 C C . ALA A 1 93 ? -14.002 6.213 -12.092 1.00 87.19 93 ALA A C 1
ATOM 652 O O . ALA A 1 93 ? -14.892 6.188 -12.945 1.00 87.19 93 ALA A O 1
ATOM 653 N N . ARG A 1 94 ? -12.814 6.774 -12.338 1.00 85.62 94 ARG A N 1
ATOM 654 C CA . ARG A 1 94 ? -12.387 7.307 -13.630 1.00 85.62 94 ARG A CA 1
ATOM 655 C C . ARG A 1 94 ? -11.370 6.367 -14.280 1.00 85.62 94 ARG A C 1
ATOM 657 O O . ARG A 1 94 ? -10.643 5.686 -13.566 1.00 85.62 94 ARG A O 1
ATOM 664 N N . PRO A 1 95 ? -11.273 6.359 -15.621 1.00 85.56 95 PRO A N 1
ATOM 665 C CA . PRO A 1 95 ? -10.242 5.596 -16.312 1.00 85.56 95 PRO A CA 1
ATOM 666 C C . PRO A 1 95 ? -8.834 5.958 -15.830 1.00 85.56 95 PRO A C 1
ATOM 668 O O . PRO A 1 95 ? -8.546 7.134 -15.588 1.00 85.56 95 PRO A O 1
ATOM 671 N N . LEU A 1 96 ? -7.961 4.948 -15.766 1.00 85.94 96 LEU A N 1
ATOM 672 C CA . LEU A 1 96 ? -6.536 5.124 -15.494 1.00 85.94 96 LEU A CA 1
ATOM 673 C C . LEU A 1 96 ? -5.926 6.141 -16.466 1.00 85.94 96 LEU A C 1
ATOM 675 O O . LEU A 1 96 ? -6.220 6.138 -17.665 1.00 85.94 96 LEU A O 1
ATOM 679 N N . THR A 1 97 ? -5.061 7.007 -15.945 1.00 87.06 97 THR A N 1
ATOM 680 C CA . THR A 1 97 ? -4.348 8.000 -16.758 1.00 87.06 97 THR A CA 1
ATOM 681 C C . THR A 1 97 ? -2.976 7.480 -17.182 1.00 87.06 97 THR A C 1
ATOM 683 O O . THR A 1 97 ? -2.458 6.519 -16.619 1.00 87.06 97 THR A O 1
ATOM 686 N N . THR A 1 98 ? -2.353 8.128 -18.167 1.00 88.75 98 THR A N 1
ATOM 687 C CA . THR A 1 98 ? -0.979 7.808 -18.592 1.00 88.75 98 THR A CA 1
ATOM 688 C C . THR A 1 98 ? 0.091 8.397 -17.672 1.00 88.75 98 THR A C 1
ATOM 690 O O . THR A 1 98 ? 1.271 8.082 -17.832 1.00 88.75 98 THR A O 1
ATOM 693 N N . VAL A 1 99 ? -0.297 9.239 -16.711 1.00 92.19 99 VAL A N 1
ATOM 694 C CA . VAL A 1 99 ? 0.619 9.871 -15.763 1.00 92.19 99 VAL A CA 1
ATOM 695 C C . VAL A 1 99 ? 0.634 9.041 -14.479 1.00 92.19 99 VAL A C 1
ATOM 697 O O . VAL A 1 99 ? -0.416 8.889 -13.851 1.00 92.19 99 VAL A O 1
ATOM 700 N N . PRO A 1 100 ? 1.791 8.491 -14.076 1.00 91.81 100 PRO A N 1
ATOM 701 C CA . PRO A 1 100 ? 1.885 7.769 -12.819 1.00 91.81 100 PRO A CA 1
ATOM 702 C C . PRO A 1 100 ? 1.738 8.743 -11.646 1.00 91.81 100 PRO A C 1
ATOM 704 O O . PRO A 1 100 ? 2.281 9.848 -11.674 1.00 91.81 100 PRO A O 1
ATOM 707 N N . ALA A 1 101 ? 1.034 8.318 -10.600 1.00 89.88 101 ALA A N 1
ATOM 708 C CA . ALA A 1 101 ? 0.922 9.071 -9.354 1.00 89.88 101 ALA A CA 1
ATOM 709 C C . ALA A 1 101 ? 2.236 9.051 -8.564 1.00 89.88 101 ALA A C 1
ATOM 711 O O . ALA A 1 101 ? 2.592 10.028 -7.912 1.00 89.88 101 ALA A O 1
ATOM 712 N N . MET A 1 102 ? 2.981 7.948 -8.669 1.00 88.88 102 MET A N 1
ATOM 713 C CA . MET A 1 102 ? 4.294 7.791 -8.054 1.00 88.88 102 MET A CA 1
ATOM 714 C C . MET A 1 102 ? 5.236 7.063 -9.005 1.00 88.88 102 MET A C 1
ATOM 716 O O . MET A 1 102 ? 4.828 6.213 -9.797 1.00 88.88 102 MET A O 1
ATOM 720 N N . SER A 1 103 ? 6.522 7.389 -8.939 1.00 91.00 103 SER A N 1
ATOM 721 C CA . SER A 1 103 ? 7.574 6.602 -9.577 1.00 91.00 103 SER A CA 1
ATOM 722 C C . SER A 1 103 ? 8.752 6.449 -8.629 1.00 91.00 103 SER A C 1
ATOM 724 O O . SER A 1 103 ? 9.106 7.396 -7.930 1.00 91.00 103 SER A O 1
ATOM 726 N N . LEU A 1 104 ? 9.351 5.263 -8.618 1.00 88.75 104 LEU A N 1
ATOM 727 C CA . LEU A 1 104 ? 10.498 4.929 -7.778 1.00 88.75 104 LEU A CA 1
ATOM 728 C C . LEU A 1 104 ? 11.613 4.363 -8.646 1.00 88.75 104 LEU A C 1
ATOM 730 O O . LEU A 1 104 ? 11.379 3.463 -9.451 1.00 88.75 104 LEU A O 1
ATOM 734 N N . ASP A 1 105 ? 12.810 4.912 -8.482 1.00 88.88 105 ASP A N 1
ATOM 735 C CA . ASP A 1 105 ? 13.991 4.535 -9.247 1.00 88.88 105 ASP A CA 1
ATOM 736 C C . ASP A 1 105 ? 14.805 3.459 -8.538 1.00 88.88 105 ASP A C 1
ATOM 738 O O . ASP A 1 105 ? 14.948 3.465 -7.313 1.00 88.88 105 ASP A O 1
ATOM 742 N N . GLY A 1 106 ? 15.375 2.553 -9.332 1.00 86.00 106 GLY A N 1
ATOM 743 C CA . GLY A 1 106 ? 16.425 1.664 -8.862 1.00 86.00 106 GLY A CA 1
ATOM 744 C C . GLY A 1 106 ? 17.666 2.445 -8.437 1.00 86.00 106 GLY A C 1
ATOM 745 O O . GLY A 1 106 ? 17.926 3.554 -8.907 1.00 86.00 106 GLY A O 1
ATOM 746 N N . ARG A 1 107 ? 18.437 1.861 -7.519 1.00 84.38 107 ARG A N 1
ATOM 747 C CA . ARG A 1 107 ? 19.531 2.555 -6.834 1.00 84.38 107 ARG A CA 1
ATOM 748 C C . ARG A 1 107 ? 20.753 2.748 -7.727 1.00 84.38 107 ARG A C 1
ATOM 750 O O . ARG A 1 107 ? 21.361 3.817 -7.691 1.00 84.38 107 ARG A O 1
ATOM 757 N N . ALA A 1 108 ? 21.142 1.721 -8.473 1.00 84.56 108 ALA A N 1
ATOM 758 C CA . ALA A 1 108 ? 22.340 1.724 -9.297 1.00 84.56 108 ALA A CA 1
ATOM 759 C C . ALA A 1 108 ? 22.075 1.126 -10.679 1.00 84.56 108 ALA A C 1
ATOM 761 O O . ALA A 1 108 ? 21.264 0.221 -10.850 1.00 84.56 108 ALA A O 1
ATOM 762 N N . THR A 1 109 ? 22.797 1.629 -11.679 1.00 87.62 109 THR A N 1
ATOM 763 C CA . THR A 1 109 ? 22.790 1.107 -13.047 1.00 87.62 109 THR A CA 1
ATOM 764 C C . THR A 1 109 ? 23.047 -0.397 -13.054 1.00 87.62 109 THR A C 1
ATOM 766 O O . THR A 1 109 ? 24.052 -0.861 -12.520 1.00 87.62 109 THR A O 1
ATOM 769 N N . GLY A 1 110 ? 22.164 -1.147 -13.706 1.00 82.88 110 GLY A N 1
ATOM 770 C CA . GLY A 1 110 ? 22.259 -2.598 -13.809 1.00 82.88 110 GLY A CA 1
ATOM 771 C C . GLY A 1 110 ? 21.528 -3.360 -12.705 1.00 82.88 110 GLY A C 1
ATOM 772 O O . GLY A 1 110 ? 21.515 -4.578 -12.779 1.00 82.88 110 GLY A O 1
ATOM 773 N N . ASP A 1 111 ? 20.883 -2.700 -11.735 1.00 85.88 111 ASP A N 1
ATOM 774 C CA . ASP A 1 111 ? 20.102 -3.374 -10.683 1.00 85.88 111 ASP A CA 1
ATOM 775 C C . ASP A 1 111 ? 18.858 -4.109 -11.218 1.00 85.88 111 ASP A C 1
ATOM 777 O O . ASP A 1 111 ? 18.381 -5.071 -10.599 1.00 85.88 111 ASP A O 1
ATOM 781 N N . ALA A 1 112 ? 18.331 -3.663 -12.364 1.00 89.56 112 ALA A N 1
ATOM 782 C CA . ALA A 1 112 ? 17.082 -4.133 -12.958 1.00 89.56 112 ALA A CA 1
ATOM 783 C C . ALA A 1 112 ? 15.880 -4.040 -11.989 1.00 89.56 112 ALA A C 1
ATOM 785 O O . ALA A 1 112 ? 15.043 -4.947 -11.920 1.00 89.56 112 ALA A O 1
ATOM 786 N N . PHE A 1 113 ? 15.785 -2.950 -11.219 1.00 89.75 113 PHE A N 1
ATOM 787 C CA . PHE A 1 113 ? 14.659 -2.701 -10.314 1.00 89.75 113 PHE A CA 1
ATOM 788 C C . PHE A 1 113 ? 13.327 -2.635 -11.074 1.00 89.75 113 PHE A C 1
ATOM 790 O O . PHE A 1 113 ? 13.214 -1.980 -12.109 1.00 89.75 113 PHE A O 1
ATOM 797 N N . GLY A 1 114 ? 12.303 -3.316 -10.563 1.00 91.69 114 GLY A N 1
ATOM 798 C CA . GLY A 1 114 ? 11.018 -3.445 -11.252 1.00 91.69 114 GLY A CA 1
ATOM 799 C C . GLY A 1 114 ? 10.950 -4.639 -12.205 1.00 91.69 114 GLY A C 1
ATOM 800 O O . GLY A 1 114 ? 10.039 -4.701 -13.022 1.00 91.69 114 GLY A O 1
ATOM 801 N N . THR A 1 115 ? 11.875 -5.605 -12.122 1.00 92.81 115 THR A N 1
ATOM 802 C CA . THR A 1 115 ? 11.783 -6.845 -12.926 1.00 92.81 115 THR A CA 1
ATOM 803 C C . THR A 1 115 ? 10.574 -7.698 -12.534 1.00 92.81 115 THR A C 1
ATOM 805 O O . THR A 1 115 ? 9.953 -8.333 -13.381 1.00 92.81 115 THR A O 1
ATOM 808 N N . SER A 1 116 ? 10.225 -7.705 -11.250 1.00 89.31 116 SER A N 1
ATOM 809 C CA . SER A 1 116 ? 9.030 -8.363 -10.725 1.00 89.31 116 SER A CA 1
ATOM 810 C C . SER A 1 116 ? 8.347 -7.436 -9.731 1.00 89.31 116 SER A C 1
ATOM 812 O O . SER A 1 116 ? 9.032 -6.776 -8.950 1.00 89.31 116 SER A O 1
ATOM 814 N N . VAL A 1 117 ? 7.017 -7.407 -9.737 1.00 87.69 117 VAL A N 1
ATOM 815 C CA . VAL A 1 117 ? 6.209 -6.644 -8.781 1.00 87.69 117 VAL A CA 1
ATOM 816 C C . VAL A 1 117 ? 5.078 -7.541 -8.290 1.00 87.69 117 VAL A C 1
ATOM 818 O O . VAL A 1 117 ? 4.455 -8.231 -9.096 1.00 87.69 117 VAL A O 1
ATOM 821 N N . ALA A 1 118 ? 4.833 -7.556 -6.983 1.00 85.31 118 ALA A N 1
ATOM 822 C CA . ALA A 1 118 ? 3.720 -8.273 -6.371 1.00 85.31 118 ALA A CA 1
ATOM 823 C C . ALA A 1 118 ? 3.154 -7.474 -5.192 1.00 85.31 118 ALA A C 1
ATOM 825 O O . ALA A 1 118 ? 3.903 -6.785 -4.501 1.00 85.31 118 ALA A O 1
ATOM 826 N N . SER A 1 119 ? 1.849 -7.595 -4.946 1.00 82.12 119 SER A N 1
ATOM 827 C CA . SER A 1 119 ? 1.267 -7.148 -3.677 1.00 82.12 119 SER A CA 1
ATOM 828 C C . SER A 1 119 ? 1.771 -8.043 -2.544 1.00 82.12 119 SER A C 1
ATOM 830 O O . SER A 1 119 ? 1.862 -9.263 -2.713 1.00 82.12 119 SER A O 1
ATOM 832 N N . ALA A 1 120 ? 2.093 -7.439 -1.404 1.00 80.12 120 ALA A N 1
ATOM 833 C CA . ALA A 1 120 ? 2.383 -8.140 -0.160 1.00 80.12 120 ALA A CA 1
ATOM 834 C C . ALA A 1 120 ? 1.175 -8.183 0.794 1.00 80.12 120 ALA A C 1
ATOM 836 O O . ALA A 1 120 ? 1.269 -8.815 1.845 1.00 80.12 120 ALA A O 1
ATOM 837 N N . GLY A 1 121 ? 0.046 -7.567 0.415 1.00 78.69 121 GLY A N 1
ATOM 838 C CA . GLY A 1 121 ? -1.026 -7.203 1.347 1.00 78.69 121 GLY A CA 1
ATOM 839 C C . GLY A 1 121 ? -0.574 -6.096 2.304 1.00 78.69 121 GLY A C 1
ATOM 840 O O . GLY A 1 121 ? 0.492 -5.528 2.114 1.00 78.69 121 GLY A O 1
ATOM 841 N N . ASP A 1 122 ? -1.362 -5.798 3.329 1.00 77.56 122 ASP A N 1
ATOM 842 C CA . ASP A 1 122 ? -0.969 -4.895 4.422 1.00 77.56 122 ASP A CA 1
ATOM 843 C C . ASP A 1 122 ? -0.136 -5.652 5.469 1.00 77.56 122 ASP A C 1
ATOM 845 O O . ASP A 1 122 ? -0.664 -6.283 6.390 1.00 77.56 122 ASP A O 1
ATOM 849 N N . ILE A 1 123 ? 1.185 -5.671 5.286 1.00 77.81 123 ILE A N 1
ATOM 850 C CA . ILE A 1 123 ? 2.102 -6.406 6.166 1.00 77.81 123 ILE A CA 1
ATOM 851 C C . ILE A 1 123 ? 2.436 -5.631 7.439 1.00 77.81 123 ILE A C 1
ATOM 853 O O . ILE A 1 123 ? 2.932 -6.228 8.401 1.00 77.81 123 ILE A O 1
ATOM 857 N N . ASN A 1 124 ? 2.220 -4.316 7.437 1.00 70.19 124 ASN A N 1
ATOM 858 C CA . ASN A 1 124 ? 2.627 -3.429 8.519 1.00 70.19 124 ASN A CA 1
ATOM 859 C C . ASN A 1 124 ? 1.443 -3.006 9.429 1.00 70.19 124 ASN A C 1
ATOM 861 O O . ASN A 1 124 ? 1.664 -2.588 10.570 1.00 70.19 124 ASN A O 1
ATOM 865 N N . GLY A 1 125 ? 0.203 -3.225 8.982 1.00 70.50 125 GLY A N 1
ATOM 866 C CA . GLY A 1 125 ? -1.042 -2.980 9.707 1.00 70.50 125 GLY A CA 1
ATOM 867 C C . GLY A 1 125 ? -1.530 -1.529 9.666 1.00 70.50 125 GLY A C 1
ATOM 868 O O . GLY A 1 125 ? -2.280 -1.126 10.563 1.00 70.50 125 GLY A O 1
ATOM 869 N N . ASP A 1 126 ? -1.092 -0.728 8.694 1.00 68.50 126 ASP A N 1
ATOM 870 C CA . ASP A 1 126 ? -1.448 0.690 8.564 1.00 68.50 126 ASP A CA 1
ATOM 871 C C . ASP A 1 126 ? -2.712 0.943 7.732 1.00 68.50 126 ASP A C 1
ATOM 873 O O . ASP A 1 126 ? -3.212 2.074 7.717 1.00 68.50 126 ASP A O 1
ATOM 877 N N . GLY A 1 127 ? -3.288 -0.107 7.145 1.00 72.19 127 GLY A N 1
ATOM 878 C CA . GLY A 1 127 ? -4.504 -0.042 6.348 1.00 72.19 127 GLY A CA 1
ATOM 879 C C . GLY A 1 127 ? -4.282 0.186 4.853 1.00 72.19 127 GLY A C 1
ATOM 880 O O . GLY A 1 127 ? -5.286 0.323 4.154 1.00 72.19 127 GLY A O 1
ATOM 881 N N . TYR A 1 128 ? -3.038 0.196 4.369 1.00 77.00 128 TYR A N 1
ATOM 882 C CA . TYR A 1 128 ? -2.686 0.320 2.953 1.00 77.00 128 TYR A CA 1
ATOM 883 C C . TYR A 1 128 ? -2.043 -0.973 2.441 1.00 77.00 128 TYR A C 1
ATOM 885 O O . TYR A 1 128 ? -1.401 -1.710 3.186 1.00 77.00 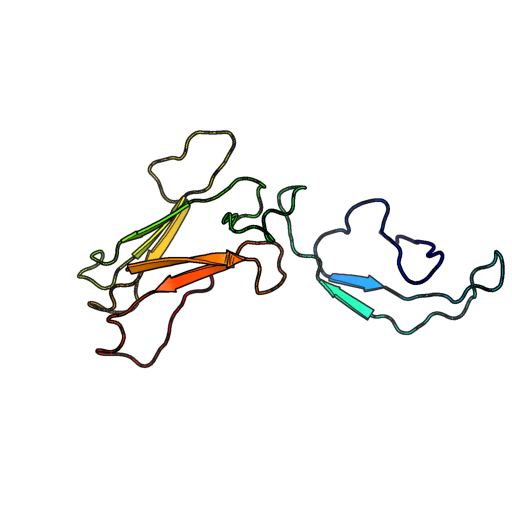128 TYR A O 1
ATOM 893 N N . ALA A 1 129 ? -2.233 -1.300 1.161 1.00 80.12 129 ALA A N 1
ATOM 894 C CA . ALA A 1 129 ? -1.572 -2.467 0.589 1.00 80.12 129 ALA A CA 1
ATOM 895 C C . ALA A 1 129 ? -0.074 -2.193 0.384 1.00 80.12 129 ALA A C 1
ATOM 897 O O . ALA A 1 129 ? 0.299 -1.328 -0.405 1.00 80.12 129 ALA A O 1
ATOM 898 N N . ASP A 1 130 ? 0.789 -3.003 0.990 1.00 80.06 130 ASP A N 1
ATOM 899 C CA . ASP A 1 130 ? 2.218 -2.978 0.713 1.00 80.06 130 ASP A CA 1
ATOM 900 C C . ASP A 1 130 ? 2.538 -3.701 -0.611 1.00 80.06 130 ASP A C 1
ATOM 902 O O . ASP A 1 130 ? 1.854 -4.629 -1.073 1.00 80.06 130 ASP A O 1
ATOM 906 N N . VAL A 1 131 ? 3.646 -3.297 -1.229 1.00 83.88 131 VAL A N 1
ATOM 907 C CA . VAL A 1 131 ? 4.144 -3.841 -2.500 1.00 83.88 131 VAL A CA 1
ATOM 908 C C . VAL A 1 131 ? 5.566 -4.363 -2.318 1.00 83.88 131 VAL A C 1
ATOM 910 O O . VAL A 1 131 ? 6.351 -3.808 -1.558 1.00 83.88 131 VAL A O 1
ATOM 913 N N . VAL A 1 132 ? 5.920 -5.431 -3.036 1.00 86.25 132 VAL A N 1
ATOM 914 C CA . VAL A 1 132 ? 7.288 -5.955 -3.129 1.00 86.25 132 VAL A CA 1
ATOM 915 C C . VAL A 1 132 ? 7.777 -5.856 -4.566 1.00 86.25 132 VAL A C 1
ATOM 917 O O . VAL A 1 132 ? 7.104 -6.282 -5.507 1.00 86.25 132 VAL A O 1
ATOM 920 N N . VAL A 1 133 ? 8.994 -5.333 -4.722 1.00 87.38 133 VAL A N 1
ATOM 921 C CA . VAL A 1 133 ? 9.629 -5.099 -6.023 1.00 87.38 133 VAL A CA 1
ATOM 922 C C . VAL A 1 133 ? 10.978 -5.806 -6.101 1.00 87.38 133 VAL A C 1
ATOM 924 O O . VAL A 1 133 ? 11.807 -5.694 -5.202 1.00 87.38 133 VAL A O 1
ATOM 927 N N . GLY A 1 134 ? 11.211 -6.539 -7.187 1.00 88.31 134 GLY A N 1
ATOM 928 C CA . GLY A 1 134 ? 12.460 -7.250 -7.440 1.00 88.31 134 GLY A CA 1
ATOM 929 C C . GLY A 1 134 ? 13.487 -6.410 -8.200 1.00 88.31 134 GLY A C 1
ATOM 930 O O . GLY A 1 134 ? 13.153 -5.745 -9.182 1.00 88.31 134 GLY A O 1
ATOM 931 N N . ALA A 1 135 ? 14.749 -6.521 -7.782 1.00 89.94 135 ALA A N 1
ATOM 932 C CA . ALA A 1 135 ? 15.935 -5.994 -8.460 1.00 89.94 135 ALA A CA 1
ATOM 933 C C . ALA A 1 135 ? 16.992 -7.110 -8.585 1.00 89.94 135 ALA A C 1
ATOM 935 O O . ALA A 1 135 ? 17.960 -7.144 -7.824 1.00 89.94 135 ALA A O 1
ATOM 936 N N . PRO A 1 136 ? 16.785 -8.108 -9.459 1.00 85.56 136 PRO A N 1
ATOM 937 C CA . PRO A 1 136 ? 17.562 -9.349 -9.451 1.00 85.56 136 PRO A CA 1
ATOM 938 C C . PRO A 1 136 ? 19.036 -9.171 -9.830 1.00 85.56 136 PRO A C 1
ATOM 940 O O . PRO A 1 136 ? 19.841 -10.046 -9.525 1.00 85.56 136 PRO A O 1
ATOM 943 N N . ALA A 1 137 ? 19.404 -8.064 -10.473 1.00 83.00 137 ALA A N 1
ATOM 944 C CA . ALA A 1 137 ? 20.774 -7.810 -10.902 1.00 83.00 137 ALA A CA 1
ATOM 945 C C . ALA A 1 137 ? 21.553 -6.892 -9.934 1.00 83.00 137 ALA A C 1
ATOM 947 O O . ALA A 1 137 ? 22.756 -6.697 -10.097 1.00 83.00 137 ALA A O 1
ATOM 948 N N . SER A 1 138 ? 20.917 -6.444 -8.843 1.00 70.88 138 SER A N 1
ATOM 949 C CA . SER A 1 138 ? 21.557 -5.650 -7.775 1.00 70.88 138 SER A CA 1
ATOM 950 C C . SER A 1 138 ? 22.709 -6.364 -7.044 1.00 70.88 138 SER A C 1
ATOM 952 O O . SER A 1 138 ? 23.573 -5.728 -6.432 1.00 70.88 138 SER A O 1
ATOM 954 N N . TYR A 1 139 ? 22.798 -7.694 -7.174 1.00 61.31 139 TYR A N 1
ATOM 955 C CA . TYR A 1 139 ? 23.886 -8.517 -6.636 1.00 61.31 139 TYR A CA 1
ATOM 956 C C . TYR A 1 139 ? 25.265 -8.234 -7.258 1.00 61.31 139 TYR A C 1
ATOM 958 O O . TYR A 1 139 ? 26.274 -8.633 -6.678 1.00 61.31 139 TYR A O 1
ATOM 966 N N . TYR A 1 140 ? 25.339 -7.536 -8.397 1.00 53.81 140 TYR A N 1
ATOM 967 C CA . TYR A 1 140 ? 26.604 -7.245 -9.081 1.00 53.81 140 TYR A CA 1
ATOM 968 C C . TYR A 1 140 ? 27.314 -5.960 -8.611 1.00 53.81 140 TYR A C 1
ATOM 970 O O . TYR A 1 140 ? 28.325 -5.590 -9.208 1.00 53.81 140 TYR A O 1
ATOM 978 N N . GLY A 1 141 ? 26.864 -5.291 -7.535 1.00 48.47 141 GLY A N 1
ATOM 979 C CA . GLY A 1 141 ? 27.578 -4.090 -7.075 1.00 48.47 141 GLY A CA 1
ATOM 980 C C . GLY A 1 141 ? 27.229 -3.451 -5.729 1.00 48.47 141 GLY A C 1
ATOM 981 O O . GLY A 1 141 ? 28.004 -2.602 -5.291 1.00 48.47 141 GLY A O 1
ATOM 982 N N . SER A 1 142 ? 26.140 -3.798 -5.028 1.00 43.00 142 SER A N 1
ATOM 983 C CA . SER A 1 142 ? 25.903 -3.193 -3.705 1.00 43.00 142 SER A CA 1
ATOM 984 C C . SER A 1 142 ? 25.052 -4.038 -2.752 1.00 43.00 142 SER A C 1
ATOM 986 O O . SER A 1 142 ? 23.999 -4.562 -3.092 1.00 43.00 142 SER A O 1
ATOM 988 N N . SER A 1 143 ? 25.543 -4.169 -1.518 1.00 38.12 143 SER A N 1
ATOM 989 C CA . SER A 1 143 ? 24.987 -4.971 -0.424 1.00 38.12 143 SER A CA 1
ATOM 990 C C . SER A 1 143 ? 23.692 -4.392 0.162 1.00 38.12 143 SER A C 1
ATOM 992 O O . SER A 1 143 ? 23.664 -3.993 1.325 1.00 38.12 143 SER A O 1
ATOM 994 N N . ALA A 1 144 ? 22.606 -4.342 -0.605 1.00 35.50 144 ALA A N 1
ATOM 995 C CA . ALA A 1 144 ? 21.286 -4.047 -0.057 1.00 35.50 144 ALA A CA 1
ATOM 996 C C . ALA A 1 144 ? 20.208 -4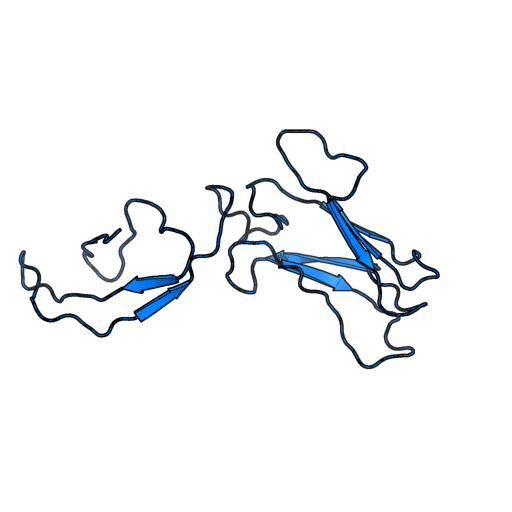.821 -0.818 1.00 35.50 144 ALA A C 1
ATOM 998 O O . ALA A 1 144 ? 19.873 -4.495 -1.953 1.00 35.50 144 ALA A O 1
ATOM 999 N N . LYS A 1 145 ? 19.623 -5.834 -0.167 1.00 42.62 145 LYS A N 1
ATOM 1000 C CA . LYS A 1 145 ? 18.299 -6.318 -0.564 1.00 42.62 145 LYS A CA 1
ATOM 1001 C C . LYS A 1 145 ? 17.351 -5.127 -0.454 1.00 42.62 145 LYS A C 1
ATOM 1003 O O . LYS A 1 145 ? 17.123 -4.653 0.652 1.00 42.62 145 LYS A O 1
ATOM 1008 N N . ALA A 1 146 ? 16.816 -4.649 -1.566 1.00 41.66 146 ALA A N 1
ATOM 1009 C CA . ALA A 1 146 ? 15.799 -3.609 -1.551 1.00 41.66 146 ALA A CA 1
ATOM 1010 C C . ALA A 1 146 ? 14.585 -4.091 -2.344 1.00 41.66 146 ALA A C 1
ATOM 1012 O O . ALA A 1 146 ? 14.334 -3.654 -3.462 1.00 41.66 146 ALA A O 1
ATOM 1013 N N . GLY A 1 147 ? 13.834 -5.017 -1.742 1.00 43.88 147 GLY A N 1
ATOM 1014 C CA . GLY A 1 147 ? 12.390 -4.967 -1.924 1.00 43.88 147 GLY A CA 1
ATOM 1015 C C . GLY A 1 147 ? 11.933 -3.679 -1.257 1.00 43.88 147 GLY A C 1
ATOM 1016 O O . GLY A 1 147 ? 12.115 -3.527 -0.051 1.00 43.88 147 GLY A O 1
ATOM 1017 N N . ALA A 1 148 ? 11.470 -2.713 -2.043 1.00 44.91 148 ALA A N 1
ATOM 1018 C CA . ALA A 1 148 ? 10.879 -1.505 -1.494 1.00 44.91 148 ALA A CA 1
ATOM 1019 C C . ALA A 1 148 ? 9.481 -1.869 -0.998 1.00 44.91 148 ALA A C 1
ATOM 1021 O O . ALA A 1 148 ? 8.638 -2.201 -1.824 1.00 44.91 148 ALA A O 1
ATOM 1022 N N . LEU A 1 149 ? 9.277 -1.830 0.320 1.00 44.22 149 LEU A N 1
ATOM 1023 C CA . LEU A 1 149 ? 7.945 -1.669 0.888 1.00 44.22 149 LEU A CA 1
ATOM 1024 C C . LEU A 1 149 ? 7.565 -0.215 0.651 1.00 44.22 149 LEU A C 1
ATOM 1026 O O . LEU A 1 149 ? 8.295 0.692 1.061 1.00 44.22 149 LEU A O 1
ATOM 1030 N N . VAL A 1 150 ? 6.486 -0.007 -0.084 1.00 46.12 150 VAL A N 1
ATOM 1031 C CA . VAL A 1 150 ? 5.856 1.302 -0.182 1.00 46.12 150 VAL A CA 1
ATOM 1032 C C . VAL A 1 150 ? 4.607 1.208 0.676 1.00 46.12 150 VAL A C 1
ATOM 1034 O O . VAL A 1 150 ? 3.692 0.485 0.294 1.00 46.12 150 VAL A O 1
ATOM 1037 N N . SER A 1 151 ? 4.660 1.871 1.833 1.00 44.22 151 SER A N 1
ATOM 1038 C CA . SER A 1 151 ? 3.506 2.274 2.640 1.00 44.22 151 SER A CA 1
ATOM 1039 C C . SER A 1 151 ? 3.025 3.642 2.175 1.00 44.22 151 SER A C 1
ATOM 1041 O O . SER A 1 151 ? 3.922 4.519 2.044 1.00 44.22 151 SER A O 1
#

Sequence (151 aa):
MIATLDAIGANTRPASDLPTGTVFWRAFGRAGGSAGTVASATWQFTVGARSAPVDTSWGTTPDVNGDGYADVIVGAPNANGGAGRMHVYLGGARPLTTVPAMSLDGRATGDAFGTSVASAGDINGDGYADVVVGAPASYYGSSAKAGALVS

Secondary structure (DSSP, 8-state):
-------SSS----SSPPPSEEEEE--EEEETTEEEEEE---EEEEE---SSSS--TTSSS--SS-SSS--EEEE-TTSGGGTBEEEEE---SSPPPSS-SEEEE-SSTT--BTSEEEEEESSSSSSS-EEEEE-TTGGGT----------